Protein AF-A0A3G9JMS2-F1 (afdb_monomer_lite)

Radius of gyration: 13.09 Å; chains: 1; bounding box: 29×24×32 Å

Sequence (69 aa):
MDAEQFGQTIELMFGNLFAQFDEGEEFAFYDYGPKVINRIGYSTNISPKVIIQAADKKVDLIIIEEHFE

pLDDT: mean 85.62, std 12.05, range [53.28, 97.44]

Structure (mmCIF, N/CA/C/O backbone):
data_AF-A0A3G9JMS2-F1
#
_entry.id   AF-A0A3G9JMS2-F1
#
loop_
_atom_site.group_PDB
_atom_site.id
_atom_site.type_symbol
_atom_site.label_atom_id
_atom_site.label_alt_id
_atom_site.label_comp_id
_atom_site.label_asym_id
_atom_site.label_entity_id
_atom_site.label_seq_id
_atom_site.pdbx_PDB_ins_code
_atom_site.Cartn_x
_atom_site.Cartn_y
_atom_site.Cartn_z
_atom_site.occupancy
_atom_site.B_iso_or_equiv
_atom_site.auth_seq_id
_atom_site.auth_comp_id
_atom_site.auth_asym_id
_atom_site.auth_atom_id
_atom_site.pdbx_PDB_model_num
ATOM 1 N N . MET A 1 1 ? -7.542 10.541 0.308 1.00 89.62 1 MET A N 1
ATOM 2 C CA . MET A 1 1 ? -7.174 10.539 -1.126 1.00 89.62 1 MET A CA 1
ATOM 3 C C . MET A 1 1 ? -7.936 9.412 -1.787 1.00 89.62 1 MET A C 1
ATOM 5 O O . MET A 1 1 ? -8.076 8.380 -1.147 1.00 89.62 1 MET A O 1
ATOM 9 N N . ASP A 1 2 ? -8.484 9.607 -2.980 1.00 93.56 2 ASP A N 1
ATOM 10 C CA . ASP A 1 2 ? -9.156 8.513 -3.692 1.00 93.56 2 ASP A CA 1
ATOM 11 C C . ASP A 1 2 ? -8.121 7.522 -4.262 1.00 93.56 2 ASP A C 1
ATOM 13 O O . ASP A 1 2 ? -7.022 7.941 -4.635 1.00 93.56 2 ASP A O 1
ATOM 17 N N . ALA A 1 3 ? -8.435 6.226 -4.283 1.00 89.44 3 ALA A N 1
ATOM 18 C CA . ALA A 1 3 ? -7.549 5.183 -4.803 1.00 89.44 3 ALA A CA 1
ATOM 19 C C . ALA A 1 3 ? -7.221 5.379 -6.293 1.00 89.44 3 ALA A C 1
ATOM 21 O O . ALA A 1 3 ? -6.065 5.213 -6.691 1.00 89.44 3 ALA A O 1
ATOM 22 N N . GLU A 1 4 ? -8.187 5.832 -7.095 1.00 91.06 4 GLU A N 1
ATOM 23 C CA . GLU A 1 4 ? -7.976 6.165 -8.506 1.00 91.06 4 GLU A CA 1
ATOM 24 C C . GLU A 1 4 ? -7.014 7.353 -8.635 1.00 91.06 4 GLU A C 1
ATOM 26 O O . GLU A 1 4 ? -6.045 7.313 -9.396 1.00 91.06 4 GLU A O 1
ATOM 31 N N . GLN A 1 5 ? -7.232 8.390 -7.822 1.00 91.94 5 GLN A N 1
ATOM 32 C CA . GLN A 1 5 ? -6.367 9.569 -7.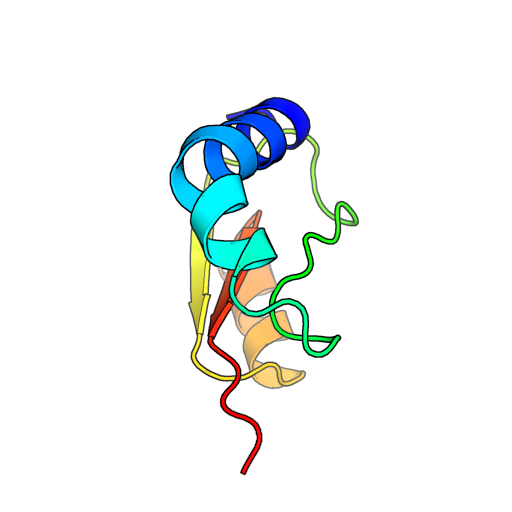794 1.00 91.94 5 GLN A CA 1
ATOM 33 C C . GLN A 1 5 ? -4.936 9.214 -7.367 1.00 91.94 5 GLN A C 1
ATOM 35 O O . GLN A 1 5 ? -3.975 9.778 -7.897 1.00 91.94 5 GLN A O 1
ATOM 40 N N . PHE A 1 6 ? -4.776 8.290 -6.418 1.00 91.62 6 PHE A N 1
ATOM 41 C CA . PHE A 1 6 ? -3.464 7.785 -6.024 1.00 91.62 6 PHE A CA 1
ATOM 42 C C . PHE A 1 6 ? -2.769 7.071 -7.185 1.00 91.62 6 PHE A C 1
ATOM 44 O O . PHE A 1 6 ? -1.634 7.426 -7.500 1.00 91.62 6 PHE A O 1
ATOM 51 N N . GLY A 1 7 ? -3.457 6.142 -7.859 1.00 89.38 7 GLY A N 1
ATOM 52 C CA . GLY A 1 7 ? -2.917 5.437 -9.024 1.00 89.38 7 GLY A CA 1
ATOM 53 C C . GLY A 1 7 ? -2.450 6.403 -10.116 1.00 89.38 7 GLY A C 1
ATOM 54 O O . GLY A 1 7 ? -1.302 6.340 -10.546 1.00 89.38 7 GLY A O 1
ATOM 55 N N . GLN A 1 8 ? -3.286 7.383 -10.472 1.00 91.69 8 GLN A N 1
ATOM 56 C CA . GLN A 1 8 ? -2.934 8.428 -11.444 1.00 91.69 8 GLN A CA 1
ATOM 57 C C . GLN A 1 8 ? -1.723 9.266 -11.006 1.00 91.69 8 GLN A C 1
ATOM 59 O O . GLN A 1 8 ? -0.897 9.656 -11.829 1.00 91.69 8 GLN A O 1
ATOM 64 N N . THR A 1 9 ? -1.605 9.553 -9.708 1.00 92.19 9 THR A N 1
ATOM 65 C CA . THR A 1 9 ? -0.485 10.326 -9.153 1.00 92.19 9 THR A CA 1
ATOM 66 C C . THR A 1 9 ? 0.822 9.539 -9.236 1.00 92.19 9 THR A C 1
ATOM 68 O O . THR A 1 9 ? 1.853 10.103 -9.601 1.00 92.19 9 THR A O 1
ATOM 71 N N . ILE A 1 10 ? 0.787 8.237 -8.943 1.00 90.00 10 ILE A N 1
ATOM 72 C CA . ILE A 1 10 ? 1.951 7.355 -9.067 1.00 90.00 10 ILE A CA 1
ATOM 73 C C . ILE A 1 10 ? 2.376 7.205 -10.531 1.00 90.00 10 ILE A C 1
ATOM 75 O O . ILE A 1 10 ? 3.554 7.391 -10.831 1.00 90.00 10 ILE A O 1
ATOM 79 N N . GLU A 1 11 ? 1.427 6.984 -11.441 1.00 88.31 11 GLU A N 1
ATOM 80 C CA . GLU A 1 11 ? 1.670 6.943 -12.889 1.00 88.31 11 GLU A CA 1
ATOM 81 C C . GLU A 1 11 ? 2.327 8.243 -13.387 1.00 88.31 11 GLU A C 1
ATOM 83 O O . GLU A 1 11 ? 3.314 8.220 -14.118 1.00 88.31 11 GLU A O 1
ATOM 88 N N . LEU A 1 12 ? 1.834 9.404 -12.943 1.00 91.94 12 LEU A N 1
ATOM 89 C CA . LEU A 1 12 ? 2.383 10.702 -13.342 1.00 91.94 12 LEU A CA 1
ATOM 90 C C . LEU A 1 12 ? 3.818 10.914 -12.840 1.00 91.94 12 LEU A C 1
ATOM 92 O O . LEU A 1 12 ? 4.642 11.490 -13.551 1.00 91.94 12 LEU A O 1
ATOM 96 N N . MET A 1 13 ? 4.111 10.499 -11.606 1.00 91.12 13 MET A N 1
ATOM 97 C CA . MET A 1 13 ? 5.423 10.716 -10.991 1.00 91.12 13 MET A CA 1
ATOM 98 C C . MET A 1 13 ? 6.467 9.707 -11.467 1.00 91.12 13 MET A C 1
ATOM 100 O O . MET A 1 13 ? 7.633 10.067 -11.630 1.00 91.12 13 MET A O 1
ATOM 104 N N . PHE A 1 14 ? 6.057 8.458 -11.683 1.00 86.94 14 PHE A N 1
ATOM 105 C CA . PHE A 1 14 ? 6.971 7.332 -11.846 1.00 86.94 14 PHE A CA 1
ATOM 106 C C . PHE A 1 14 ? 6.699 6.483 -13.093 1.00 86.94 14 PHE A C 1
ATOM 108 O O . PHE A 1 14 ? 7.511 5.620 -13.395 1.00 86.94 14 PHE A O 1
ATOM 115 N N . GLY A 1 15 ? 5.650 6.735 -13.880 1.00 84.00 15 GLY A N 1
ATOM 116 C CA . GLY A 1 15 ? 5.310 5.921 -15.059 1.00 84.00 15 GLY A CA 1
ATOM 117 C C . GLY A 1 15 ? 6.441 5.825 -16.086 1.00 84.00 15 GLY A C 1
ATOM 118 O O . GLY A 1 15 ? 6.751 4.746 -16.580 1.00 84.00 15 GLY A O 1
ATOM 119 N N . ASN A 1 16 ? 7.155 6.930 -16.329 1.00 83.75 16 ASN A N 1
ATOM 120 C CA . ASN A 1 16 ? 8.343 6.922 -17.193 1.00 83.75 16 ASN A CA 1
ATOM 121 C C . ASN A 1 16 ? 9.503 6.104 -16.613 1.00 83.75 16 ASN A C 1
ATOM 123 O O . ASN A 1 16 ? 10.333 5.619 -17.376 1.00 83.75 16 ASN A O 1
ATOM 127 N N . LEU A 1 17 ? 9.603 6.020 -15.283 1.00 83.00 17 LEU A N 1
ATOM 128 C CA . LEU A 1 17 ? 10.586 5.187 -14.601 1.00 83.00 17 LEU A CA 1
ATOM 129 C C . LEU A 1 17 ? 10.190 3.722 -14.778 1.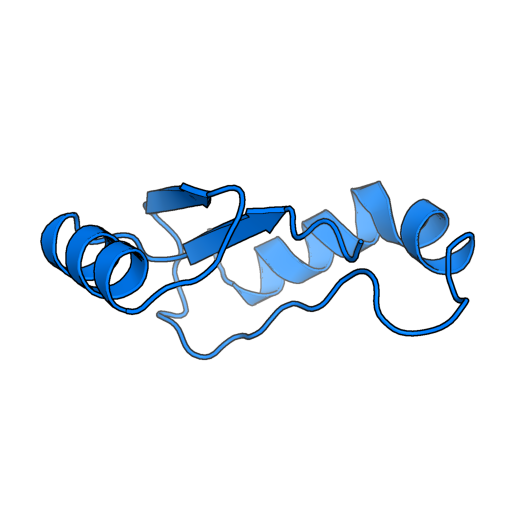00 83.00 17 LEU A C 1
ATOM 131 O O . LEU A 1 17 ? 10.986 2.960 -15.301 1.00 83.00 17 LEU A O 1
ATOM 135 N N . PHE A 1 18 ? 8.946 3.361 -14.461 1.00 78.56 18 PHE A N 1
ATOM 136 C CA . PHE A 1 18 ? 8.432 1.997 -14.616 1.00 78.56 18 PHE A CA 1
ATOM 137 C C . PHE A 1 18 ? 8.593 1.469 -16.047 1.00 78.56 18 PHE A C 1
ATOM 139 O O . PHE A 1 18 ? 9.071 0.357 -16.229 1.00 78.56 18 PHE A O 1
ATOM 146 N N . ALA A 1 19 ? 8.328 2.295 -17.063 1.00 76.56 19 ALA A N 1
ATOM 147 C CA . ALA A 1 19 ? 8.532 1.930 -18.468 1.00 76.56 19 ALA A CA 1
ATOM 148 C C . ALA A 1 19 ? 10.005 1.654 -18.849 1.00 76.56 19 ALA A C 1
ATOM 150 O O . ALA A 1 19 ? 10.267 1.033 -19.876 1.00 76.56 19 ALA A O 1
ATOM 151 N N . GLN A 1 20 ? 10.979 2.132 -18.068 1.00 73.88 20 GLN A N 1
ATOM 152 C CA . GLN A 1 20 ? 12.408 1.860 -18.289 1.00 73.88 20 GLN A CA 1
ATOM 153 C C . GLN A 1 20 ? 12.874 0.552 -17.637 1.00 73.88 20 GLN A C 1
ATOM 155 O O . GLN A 1 20 ? 13.907 0.027 -18.045 1.00 73.88 20 GLN A O 1
ATOM 160 N N . PHE A 1 21 ? 12.121 0.031 -16.665 1.00 68.44 21 PHE A N 1
ATOM 161 C CA . PHE A 1 21 ? 12.384 -1.233 -15.967 1.00 68.44 21 PHE A CA 1
ATOM 162 C C . PHE A 1 21 ? 11.448 -2.358 -16.440 1.00 68.44 21 PHE A C 1
ATOM 164 O O . PHE A 1 21 ? 11.258 -3.356 -15.752 1.00 68.44 21 PHE A O 1
ATOM 171 N N . ASP A 1 22 ? 10.865 -2.204 -17.633 1.00 57.59 22 ASP A N 1
ATOM 172 C CA . ASP A 1 22 ? 9.848 -3.078 -18.231 1.00 57.59 22 ASP A CA 1
ATOM 173 C C . ASP A 1 22 ? 10.422 -4.427 -18.735 1.00 57.59 22 ASP A C 1
ATOM 175 O O . ASP A 1 22 ? 10.079 -4.921 -19.808 1.00 57.59 22 ASP A O 1
ATOM 179 N N . GLU A 1 23 ? 11.314 -5.042 -17.949 1.00 57.62 23 GLU A N 1
ATOM 180 C CA . GLU A 1 23 ? 11.615 -6.480 -17.994 1.00 57.62 23 GLU A CA 1
ATOM 181 C C . GLU A 1 23 ? 10.674 -7.287 -17.069 1.00 57.62 23 GLU A C 1
ATOM 183 O O . GLU A 1 23 ? 10.971 -8.418 -16.693 1.00 57.62 23 GLU A O 1
ATOM 188 N N . GLY A 1 24 ? 9.483 -6.752 -16.770 1.00 53.28 24 GLY A N 1
ATOM 189 C CA . GLY A 1 24 ? 8.278 -7.581 -16.702 1.00 53.28 24 GLY A CA 1
ATOM 190 C C . GLY A 1 24 ? 7.478 -7.642 -15.401 1.00 53.28 24 GLY A C 1
ATOM 191 O O . GLY A 1 24 ? 6.315 -8.013 -15.504 1.00 53.28 24 GLY A O 1
ATOM 192 N N . GLU A 1 25 ? 7.987 -7.297 -14.210 1.00 55.88 25 GLU A N 1
ATOM 193 C CA . GLU A 1 25 ? 7.220 -7.552 -12.959 1.00 55.88 25 GLU A CA 1
ATOM 194 C C . GLU A 1 25 ? 7.454 -6.568 -11.782 1.00 55.88 25 GLU A C 1
ATOM 196 O O . GLU A 1 25 ? 7.123 -6.887 -10.643 1.00 55.88 25 GLU A O 1
ATOM 201 N N . GLU A 1 26 ? 7.991 -5.359 -11.985 1.00 63.69 26 GLU A N 1
ATOM 202 C CA . GLU A 1 26 ? 8.504 -4.565 -10.842 1.00 63.69 26 GLU A CA 1
ATOM 203 C C . GLU A 1 26 ? 7.494 -3.648 -10.119 1.00 63.69 26 GLU A C 1
ATOM 205 O O . GLU A 1 26 ? 7.744 -3.239 -8.983 1.00 63.69 26 GLU A O 1
ATOM 210 N N . PHE A 1 27 ? 6.337 -3.323 -10.709 1.00 73.94 27 PHE A N 1
ATOM 211 C CA . PHE A 1 27 ? 5.340 -2.470 -10.047 1.00 73.94 27 PHE A CA 1
ATOM 212 C C . PHE A 1 27 ? 3.902 -2.900 -10.348 1.00 73.94 27 PHE A C 1
ATOM 214 O O . PHE A 1 27 ? 3.492 -2.998 -11.502 1.00 73.94 27 PHE A O 1
ATOM 221 N N . ALA A 1 28 ? 3.103 -3.092 -9.296 1.00 79.00 28 ALA A N 1
ATOM 222 C CA . ALA A 1 28 ? 1.679 -3.384 -9.408 1.00 79.00 28 ALA A CA 1
ATOM 223 C C . ALA A 1 28 ? 0.873 -2.631 -8.344 1.00 79.00 28 ALA A C 1
ATOM 225 O O . ALA A 1 28 ? 1.232 -2.602 -7.165 1.00 79.00 28 ALA A O 1
ATOM 226 N N . PHE A 1 29 ? -0.263 -2.064 -8.757 1.00 85.06 29 PHE A N 1
ATOM 227 C CA . PHE A 1 29 ? -1.246 -1.475 -7.853 1.00 85.06 29 PHE A CA 1
ATOM 228 C C . PHE A 1 29 ? -2.524 -2.314 -7.842 1.00 85.06 29 PHE A C 1
ATOM 230 O O . PHE A 1 29 ? -3.204 -2.457 -8.856 1.00 85.06 29 PHE A O 1
ATOM 237 N N . TYR A 1 30 ? -2.853 -2.862 -6.673 1.00 85.75 30 TYR A N 1
ATOM 238 C CA . TYR A 1 30 ? -4.018 -3.715 -6.476 1.00 85.75 30 TYR A CA 1
ATOM 239 C C . TYR A 1 30 ? -5.103 -2.983 -5.681 1.00 85.7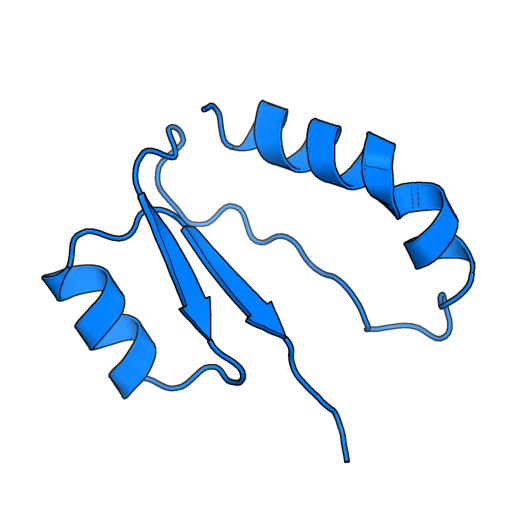5 30 TYR A C 1
ATOM 241 O O . TYR A 1 30 ? -5.015 -2.861 -4.458 1.00 85.75 30 TYR A O 1
ATOM 249 N N . ASP A 1 31 ? -6.158 -2.540 -6.364 1.00 82.38 31 ASP A N 1
ATOM 250 C CA . ASP A 1 31 ? -7.282 -1.820 -5.751 1.00 82.38 31 ASP A CA 1
ATOM 251 C C . ASP A 1 31 ? -8.335 -2.775 -5.151 1.00 82.38 31 ASP A C 1
ATOM 253 O O . ASP A 1 31 ? -9.495 -2.824 -5.560 1.00 82.38 31 ASP A O 1
ATOM 257 N N . TYR A 1 32 ? -7.915 -3.598 -4.187 1.00 83.56 32 TYR A N 1
ATOM 258 C CA . TYR A 1 32 ? -8.819 -4.469 -3.415 1.00 83.56 32 TYR A CA 1
ATOM 259 C C . TYR A 1 32 ? -9.324 -3.813 -2.117 1.00 83.56 32 TYR A C 1
ATOM 261 O O . TYR A 1 32 ? -10.074 -4.428 -1.356 1.00 83.56 32 TYR A O 1
ATOM 269 N N . GLY A 1 33 ? -8.866 -2.593 -1.828 1.00 83.44 33 GLY A N 1
ATOM 270 C CA . GLY A 1 33 ? -9.068 -1.892 -0.566 1.00 83.44 33 GLY A CA 1
ATOM 271 C C . GLY A 1 33 ? -10.257 -0.922 -0.556 1.00 83.44 33 GLY A C 1
ATOM 272 O O . GLY A 1 33 ? -11.114 -0.930 -1.441 1.00 83.44 33 GLY A O 1
ATOM 273 N N . PRO A 1 34 ? -10.353 -0.076 0.483 1.00 87.62 34 PRO A N 1
ATOM 274 C CA . PRO A 1 34 ? -11.323 1.009 0.518 1.00 87.62 34 PRO A CA 1
ATOM 275 C C . PRO A 1 34 ? -10.997 2.071 -0.542 1.00 87.62 34 PRO A C 1
ATOM 277 O O . PRO A 1 34 ? -9.852 2.480 -0.699 1.00 87.62 34 PRO A O 1
ATOM 280 N N . LYS A 1 35 ? -12.038 2.613 -1.189 1.00 91.44 35 LYS A N 1
ATOM 281 C CA . LYS A 1 35 ? -11.903 3.667 -2.217 1.00 91.44 35 LYS A CA 1
ATOM 282 C C . LYS A 1 35 ? -11.207 4.936 -1.724 1.00 91.44 35 LYS A C 1
ATOM 284 O O . LYS A 1 35 ? -10.647 5.686 -2.511 1.00 91.44 35 LYS A O 1
ATOM 289 N N . VAL A 1 36 ? -11.276 5.201 -0.420 1.00 94.38 36 VAL A N 1
ATOM 290 C CA . VAL A 1 36 ? -10.660 6.374 0.200 1.00 94.38 36 VAL A CA 1
ATOM 291 C C . VAL A 1 36 ? -9.507 5.926 1.085 1.00 94.38 36 VAL A C 1
ATOM 293 O O . VAL A 1 36 ? -9.713 5.274 2.106 1.00 94.38 36 VAL A O 1
ATOM 296 N N . ILE A 1 37 ? -8.306 6.358 0.719 1.00 94.25 37 ILE A N 1
ATOM 297 C CA . ILE A 1 37 ? -7.060 6.133 1.444 1.00 94.25 37 ILE A CA 1
ATOM 298 C C . ILE A 1 37 ? -6.852 7.284 2.434 1.00 94.25 37 ILE A C 1
ATOM 300 O O . ILE A 1 37 ? -6.689 8.445 2.029 1.00 94.25 37 ILE A O 1
ATOM 304 N N . ASN A 1 38 ? -6.837 6.967 3.728 1.00 95.12 38 ASN A N 1
ATOM 305 C CA . ASN A 1 38 ? -6.550 7.902 4.822 1.00 95.12 38 ASN A CA 1
ATOM 306 C C . ASN A 1 38 ? -5.291 7.510 5.602 1.00 95.12 38 ASN A C 1
ATOM 308 O O . ASN A 1 38 ? -4.639 8.374 6.191 1.00 95.12 38 ASN A O 1
ATOM 312 N N . ARG A 1 39 ? -4.941 6.220 5.619 1.00 95.38 39 ARG A N 1
ATOM 313 C CA . ARG A 1 39 ? -3.757 5.703 6.305 1.00 95.38 39 ARG A CA 1
ATOM 314 C C . ARG A 1 39 ? -2.973 4.755 5.409 1.00 95.38 39 ARG A C 1
ATOM 316 O O . ARG A 1 39 ? -3.499 3.745 4.959 1.00 95.38 39 ARG A O 1
ATOM 323 N N . ILE A 1 40 ? -1.695 5.064 5.224 1.00 94.44 40 ILE A N 1
ATOM 324 C CA . ILE A 1 40 ? -0.761 4.250 4.447 1.00 94.44 40 ILE A CA 1
ATOM 325 C C . ILE A 1 40 ? 0.196 3.541 5.407 1.00 94.44 40 ILE A C 1
ATOM 327 O O . ILE A 1 40 ? 0.713 4.153 6.345 1.00 94.44 40 ILE A O 1
ATOM 331 N N . GLY A 1 41 ? 0.403 2.248 5.187 1.00 94.56 41 GLY A N 1
ATOM 332 C CA . GLY A 1 41 ? 1.465 1.455 5.794 1.00 94.56 41 GLY A CA 1
ATOM 333 C C . GLY A 1 41 ? 2.550 1.157 4.764 1.00 94.56 41 GLY A C 1
ATOM 334 O O . GLY A 1 41 ? 2.273 1.106 3.571 1.00 94.56 41 GLY A O 1
ATOM 335 N N . TYR A 1 42 ? 3.776 0.946 5.228 1.00 94.19 42 TYR A N 1
ATOM 336 C CA . TYR A 1 42 ? 4.904 0.565 4.380 1.00 94.19 42 TYR A CA 1
ATOM 337 C C . TYR A 1 42 ? 5.589 -0.683 4.942 1.00 94.19 42 TYR A C 1
ATOM 339 O O . TYR A 1 42 ? 5.673 -0.846 6.167 1.00 94.19 42 TYR A O 1
ATOM 347 N N . SER A 1 43 ? 6.054 -1.560 4.054 1.00 92.69 43 SER A N 1
ATOM 348 C CA . SER A 1 43 ? 6.825 -2.752 4.400 1.00 92.69 43 SER A CA 1
ATOM 349 C C . SER A 1 43 ? 7.796 -3.137 3.281 1.00 92.69 43 SER A C 1
ATOM 351 O O . SER A 1 43 ? 7.588 -2.781 2.129 1.00 92.69 43 SER A O 1
ATOM 353 N N . THR A 1 44 ? 8.838 -3.895 3.616 1.00 89.94 44 THR A N 1
ATOM 354 C CA . THR A 1 44 ? 9.810 -4.443 2.650 1.00 89.94 44 THR A CA 1
ATOM 355 C C . THR A 1 44 ? 9.468 -5.872 2.217 1.00 89.94 44 THR A C 1
ATOM 357 O O . THR A 1 44 ? 10.237 -6.525 1.524 1.00 89.94 44 THR A O 1
ATOM 360 N N . ASN A 1 45 ? 8.368 -6.433 2.724 1.00 87.56 45 ASN A N 1
ATOM 361 C CA . ASN A 1 45 ? 7.837 -7.720 2.295 1.00 87.56 45 ASN A CA 1
ATOM 362 C C . ASN A 1 45 ? 6.343 -7.819 2.610 1.00 87.56 45 ASN A C 1
ATOM 364 O O . ASN A 1 45 ? 5.810 -7.084 3.448 1.00 87.56 45 ASN A O 1
ATOM 368 N N . ILE A 1 46 ? 5.665 -8.771 1.971 1.00 88.62 46 ILE A N 1
ATOM 369 C CA . ILE A 1 46 ? 4.300 -9.137 2.335 1.00 88.62 46 ILE A CA 1
ATOM 370 C C . ILE A 1 46 ? 4.282 -10.459 3.092 1.00 88.62 46 ILE A C 1
ATOM 372 O O . ILE A 1 46 ? 4.857 -11.462 2.686 1.00 88.62 46 ILE A O 1
ATOM 376 N N . SER A 1 47 ? 3.608 -10.473 4.239 1.00 92.19 47 SER A N 1
ATOM 377 C CA . SER A 1 47 ? 3.347 -11.703 4.984 1.00 92.19 47 SER A CA 1
ATOM 378 C C . SER A 1 47 ? 1.998 -11.619 5.693 1.00 92.19 47 SER A C 1
ATOM 380 O O . SER A 1 47 ? 1.539 -10.515 6.007 1.00 92.19 47 SER A O 1
ATOM 382 N N . PRO A 1 48 ? 1.373 -12.757 6.049 1.00 94.81 48 PRO A N 1
ATOM 383 C CA . PRO A 1 48 ? 0.120 -12.748 6.804 1.00 94.81 48 PRO A CA 1
ATOM 384 C C . PRO A 1 48 ? 0.195 -11.923 8.099 1.00 94.81 48 PRO A C 1
ATOM 386 O O . PRO A 1 48 ? -0.768 -11.261 8.475 1.00 94.81 48 PRO A O 1
ATOM 389 N N . LYS A 1 49 ? 1.361 -11.892 8.762 1.00 95.19 49 LYS A N 1
ATOM 390 C CA . LYS A 1 49 ? 1.577 -11.080 9.972 1.00 95.19 49 LYS A CA 1
ATOM 391 C C . LYS A 1 49 ? 1.530 -9.577 9.695 1.00 95.19 49 LYS A C 1
ATOM 393 O O . LYS A 1 49 ? 1.062 -8.831 10.553 1.00 95.19 49 LYS A O 1
ATOM 398 N N . VAL A 1 50 ? 2.033 -9.131 8.544 1.00 93.88 50 VAL A N 1
ATOM 399 C CA . VAL A 1 50 ? 1.975 -7.719 8.129 1.00 93.88 50 VAL A CA 1
ATOM 400 C C . VAL A 1 50 ? 0.532 -7.332 7.817 1.00 93.88 50 VAL A C 1
ATOM 402 O O . VAL A 1 50 ? 0.074 -6.294 8.288 1.00 93.88 50 VAL A O 1
ATOM 405 N N . ILE A 1 51 ? -0.214 -8.202 7.130 1.00 93.31 51 ILE A N 1
ATOM 406 C CA . ILE A 1 51 ? -1.639 -7.984 6.837 1.00 93.31 51 ILE A CA 1
ATOM 407 C C . ILE A 1 51 ? -2.465 -7.841 8.120 1.00 93.31 51 ILE A C 1
ATOM 409 O O . ILE A 1 51 ? -3.233 -6.889 8.250 1.00 93.31 51 ILE A O 1
ATOM 413 N N . ILE A 1 52 ? -2.277 -8.735 9.097 1.00 96.56 52 ILE A N 1
ATOM 414 C CA . ILE A 1 52 ? -2.992 -8.664 10.384 1.00 96.56 52 ILE A CA 1
ATOM 415 C C . ILE A 1 52 ? -2.681 -7.344 11.102 1.00 96.56 52 ILE A C 1
ATOM 417 O O . ILE A 1 52 ? -3.591 -6.642 11.532 1.00 96.56 52 ILE A O 1
ATOM 421 N N . GLN A 1 53 ? -1.405 -6.952 11.164 1.00 95.50 53 GLN A N 1
ATOM 422 C CA . GLN A 1 53 ? -1.013 -5.680 11.779 1.00 95.50 53 GLN A CA 1
ATOM 423 C C . GLN A 1 53 ? -1.594 -4.463 11.053 1.00 95.50 53 GLN A C 1
ATOM 425 O O . GLN A 1 53 ? -1.958 -3.483 11.703 1.00 95.50 53 GLN A O 1
ATOM 430 N N . ALA A 1 54 ? -1.661 -4.500 9.722 1.00 95.06 54 ALA A N 1
ATOM 431 C CA . ALA A 1 54 ? -2.259 -3.440 8.922 1.00 95.06 54 ALA A CA 1
ATOM 432 C C . ALA A 1 54 ? -3.760 -3.305 9.225 1.00 95.06 54 ALA A C 1
ATOM 434 O O . ALA A 1 54 ? -4.232 -2.191 9.461 1.00 95.06 54 ALA A O 1
ATOM 435 N N . ALA A 1 55 ? -4.477 -4.429 9.320 1.00 94.56 55 ALA A N 1
ATOM 436 C CA . ALA A 1 55 ? -5.889 -4.457 9.694 1.00 94.56 55 ALA A CA 1
ATOM 437 C C . ALA A 1 55 ? -6.119 -3.909 11.115 1.00 94.56 55 ALA A C 1
ATOM 439 O O . ALA A 1 55 ? -6.934 -3.001 11.297 1.00 94.56 55 ALA A O 1
ATOM 440 N N . ASP A 1 56 ? -5.346 -4.369 12.105 1.00 97.44 56 ASP A N 1
ATOM 441 C CA . ASP A 1 56 ? -5.433 -3.897 13.497 1.00 97.44 56 ASP A CA 1
ATOM 442 C C . ASP A 1 56 ? -5.167 -2.389 13.606 1.00 97.44 56 ASP A C 1
ATOM 444 O O . ASP A 1 56 ? -5.815 -1.662 14.367 1.00 97.44 56 ASP A O 1
ATOM 448 N N . LYS A 1 57 ? -4.222 -1.894 12.802 1.00 96.44 57 LYS A N 1
ATOM 449 C CA . LYS A 1 57 ? -3.871 -0.474 12.725 1.00 96.44 57 LYS A CA 1
ATOM 450 C C . LYS A 1 57 ? -4.759 0.319 11.770 1.00 96.44 57 LYS A C 1
ATOM 452 O O . LYS A 1 57 ? -4.505 1.514 11.620 1.00 96.44 57 LYS A O 1
ATOM 457 N N . LYS A 1 58 ? -5.796 -0.275 11.171 1.00 95.50 58 LYS A N 1
ATOM 458 C CA . LYS A 1 58 ? -6.716 0.390 10.230 1.00 95.50 58 LYS A CA 1
ATOM 459 C C . LYS A 1 58 ? -5.975 1.101 9.091 1.00 95.50 58 LYS A C 1
ATOM 461 O O . LYS A 1 58 ? -6.201 2.281 8.838 1.00 95.50 58 LYS A O 1
ATOM 466 N N . VAL A 1 59 ? -4.999 0.414 8.507 1.00 96.38 59 VAL A N 1
ATOM 467 C CA . VAL A 1 59 ? -4.293 0.857 7.303 1.00 96.38 59 VAL A CA 1
ATOM 468 C C . VAL A 1 59 ? -5.195 0.605 6.095 1.00 96.38 59 VAL A C 1
ATOM 470 O O . VAL A 1 59 ? -5.750 -0.482 5.965 1.00 96.38 59 VAL A O 1
ATOM 473 N N . ASP A 1 60 ? -5.316 1.603 5.224 1.00 95.19 60 ASP A N 1
ATOM 474 C CA . ASP A 1 60 ? -6.158 1.562 4.025 1.00 95.19 60 ASP A CA 1
ATOM 475 C C . ASP A 1 60 ? -5.372 1.109 2.784 1.00 95.19 60 ASP A C 1
ATOM 477 O O . ASP A 1 60 ? -5.936 0.503 1.880 1.00 95.19 60 ASP A O 1
ATOM 481 N N . LEU A 1 61 ? -4.063 1.390 2.750 1.00 94.25 61 LEU A N 1
ATOM 482 C CA . LEU A 1 61 ? -3.149 1.024 1.668 1.00 94.25 61 LEU A CA 1
ATOM 483 C C . LEU A 1 61 ? -1.803 0.571 2.241 1.00 94.25 61 LEU A C 1
ATOM 485 O O . LEU A 1 61 ? -1.236 1.251 3.096 1.00 94.25 61 LEU A O 1
ATOM 489 N N . ILE A 1 62 ? -1.268 -0.542 1.743 1.00 93.94 62 ILE A N 1
ATOM 490 C CA . ILE A 1 62 ? 0.087 -1.006 2.060 1.00 93.94 62 ILE A CA 1
ATOM 491 C C . ILE A 1 62 ? 0.958 -0.798 0.821 1.00 93.94 62 ILE A C 1
ATOM 493 O O . ILE A 1 62 ? 0.623 -1.299 -0.248 1.00 93.94 62 ILE A O 1
ATOM 497 N N . ILE A 1 63 ? 2.065 -0.074 0.974 1.00 92.31 63 ILE A N 1
ATOM 498 C CA . ILE A 1 63 ? 3.121 0.033 -0.037 1.00 92.31 63 ILE A CA 1
ATOM 499 C C . ILE A 1 63 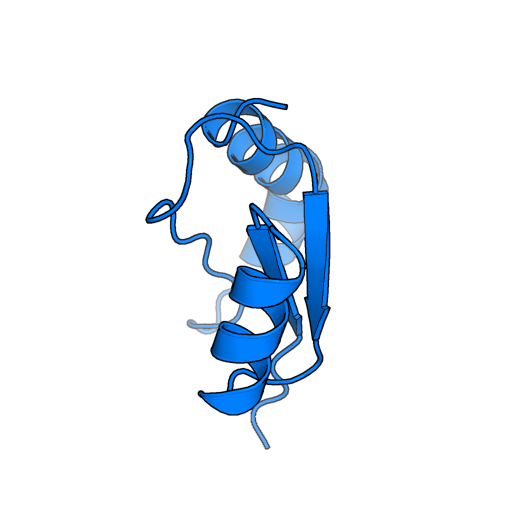? 4.207 -0.976 0.312 1.00 92.31 63 ILE A C 1
ATOM 501 O O . ILE A 1 63 ? 4.621 -1.065 1.472 1.00 92.31 63 ILE A O 1
ATOM 505 N N 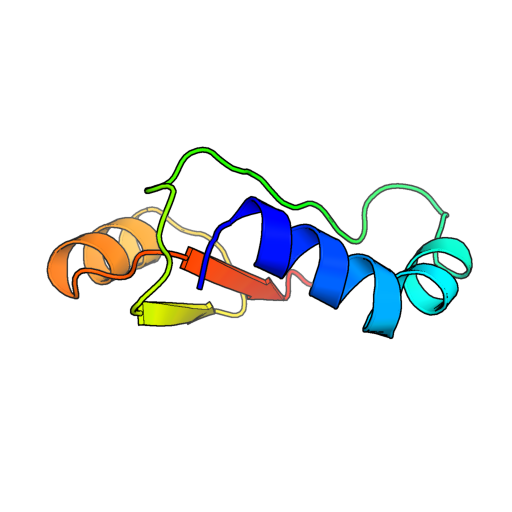. ILE A 1 64 ? 4.643 -1.732 -0.689 1.00 90.38 64 ILE A N 1
ATOM 506 C CA . ILE A 1 64 ? 5.614 -2.803 -0.521 1.00 90.38 64 ILE A CA 1
ATOM 507 C C . ILE A 1 64 ? 6.755 -2.571 -1.490 1.00 90.38 64 ILE A C 1
ATOM 509 O O . ILE A 1 64 ? 6.525 -2.334 -2.670 1.00 90.38 64 ILE A O 1
ATOM 513 N N . GLU A 1 65 ? 7.968 -2.627 -0.966 1.00 84.25 65 GLU A N 1
ATOM 514 C CA . GLU A 1 65 ? 9.184 -2.720 -1.761 1.00 84.25 65 GLU A CA 1
ATOM 515 C C . GLU A 1 65 ? 9.651 -4.171 -1.678 1.00 84.25 65 GLU A C 1
ATOM 517 O O . GLU A 1 65 ? 10.110 -4.606 -0.625 1.00 84.25 65 GLU A O 1
ATOM 522 N N . GLU A 1 66 ? 9.435 -4.945 -2.739 1.00 68.69 66 GLU A N 1
ATOM 523 C CA . GLU A 1 66 ? 9.835 -6.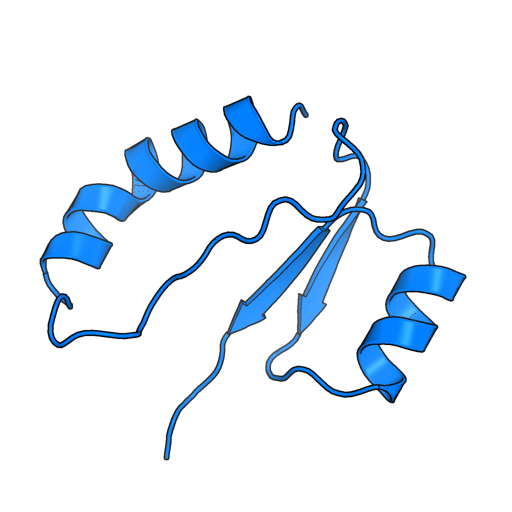349 -2.803 1.00 68.69 66 GLU A CA 1
ATOM 524 C C . GLU A 1 66 ? 11.131 -6.457 -3.609 1.00 68.69 66 GLU A C 1
ATOM 526 O O . GLU A 1 66 ? 11.179 -6.104 -4.784 1.00 68.69 66 GLU A O 1
ATOM 531 N N . HIS A 1 67 ? 12.205 -6.910 -2.960 1.00 64.06 67 HIS A N 1
ATOM 532 C CA . HIS A 1 67 ? 13.434 -7.282 -3.650 1.00 64.06 67 HIS A CA 1
ATOM 533 C C . HIS A 1 67 ? 13.345 -8.762 -4.025 1.00 64.06 67 HIS A C 1
ATOM 535 O O . HIS A 1 67 ? 13.319 -9.617 -3.137 1.00 64.06 67 HIS A O 1
ATOM 541 N N . PHE A 1 68 ? 13.300 -9.061 -5.322 1.00 56.06 68 PHE A N 1
ATOM 542 C CA . PHE A 1 68 ? 13.520 -10.415 -5.821 1.00 56.06 68 PHE A CA 1
ATOM 543 C C . PHE A 1 68 ? 15.034 -10.694 -5.799 1.00 56.06 68 PHE A C 1
ATOM 545 O O . PHE A 1 68 ? 15.796 -9.985 -6.456 1.00 56.06 68 PHE A O 1
ATOM 552 N N . GLU A 1 69 ? 15.472 -11.662 -4.983 1.00 53.31 69 GLU A N 1
ATOM 553 C CA . GLU A 1 69 ? 16.846 -12.207 -5.009 1.00 53.31 69 GLU A CA 1
ATOM 554 C C . GLU A 1 69 ? 17.065 -13.151 -6.198 1.00 53.31 69 GLU A C 1
ATOM 556 O O . GLU A 1 69 ? 16.142 -13.944 -6.507 1.00 53.31 69 GLU A O 1
#

Secondary structure (DSSP, 8-state):
-BHHHHHHHHHHHHHHHHTTS-SS-S------S-SB---EEEESS--HHHHHHHHHTT-SEEEE-----

Organism: NCBI:txid1712516

Foldseek 3Di:
DFLVVVVVVCCVVCVVVCVVVPPPDQDDDDPPFDRDFDAEAEDQDDDPVVVVVCVVVVGGYYHYNYDDD